Protein AF-A0A031G8B6-F1 (afdb_monomer_lite)

Sequence (182 aa):
MVKSKSKNDIVNGSLIAHAKSRSDAVSVKLHKAMATIELELESNDGIYPFNKGRLSMAEVCRRAGIHKITLQGEVHKLTSRVILKEWLETLEEQLVKGSKTVRRKVTCKIDDWKERYTDLARSYNEIYAIEIVSRDAKLEEALLKITQLEEELLMLRVQLSDKAVVLISECRKGTVKTLDQK

Foldseek 3Di:
DPPDDDPVNVVVVVVVVVVVVVVVLLLVLLVVLLVVQVVCCVVLVQARPPPNSDDDPCNSCVSSVHHPVVCVDPSNVPPVVVVVVVSCVVSVVSHDDDPVRSVVVVVVVVVVVVVVVVVVVVVVVVCVVPVVVVVVVVVVVVVVVVVVVVVVVVVVVVVVVVVDDDPPPDDPPDDDDDDDDD

Secondary structure (DSSP, 8-state):
---PPPHHHHHHHHHHHHHHHHHHHHHHHHHHHHHHHHHHHHHTTT---SGGG---HHHHHHHTT--GGGGGSHHHHTTHHHHHHHHHHHHHHHS---HHHHHHHHHHHHHHHHHHHHHHHHHHHHIIIIIIHHHHHHHHHHHHHHHHHHHHHHHHHHHHHHS------S------------

pLDDT: mean 84.4, std 14.77, range [40.59, 97.62]

Radius of gyration: 45.26 Å; chains: 1; bounding box: 128×37×114 Å

Structure (mmCIF, N/CA/C/O backbone):
data_AF-A0A031G8B6-F1
#
_entry.id   AF-A0A031G8B6-F1
#
loop_
_atom_site.group_PDB
_atom_site.id
_atom_site.type_symbol
_atom_site.label_atom_id
_atom_site.label_alt_id
_atom_site.label_comp_id
_atom_site.label_asym_id
_atom_site.label_entity_id
_atom_site.label_seq_id
_atom_site.pdbx_PDB_ins_code
_atom_site.Cartn_x
_atom_site.Cartn_y
_atom_site.Cartn_z
_atom_site.occupancy
_atom_site.B_iso_or_equiv
_atom_site.auth_seq_id
_atom_site.auth_comp_id
_atom_site.auth_asym_id
_atom_site.auth_atom_id
_atom_site.pdbx_PDB_model_num
ATOM 1 N N . MET A 1 1 ? 0.172 -14.766 -63.622 1.00 42.41 1 MET A N 1
ATOM 2 C CA . MET A 1 1 ? 1.171 -15.679 -63.017 1.00 42.41 1 MET A CA 1
ATOM 3 C C . MET A 1 1 ? 1.387 -15.278 -61.564 1.00 42.41 1 MET A C 1
ATOM 5 O O . MET A 1 1 ? 2.028 -14.267 -61.307 1.00 42.41 1 MET A O 1
ATOM 9 N N . VAL A 1 2 ? 0.796 -16.012 -60.620 1.00 48.19 2 VAL A N 1
ATOM 10 C CA . VAL A 1 2 ? 0.996 -15.785 -59.180 1.00 48.19 2 VAL A CA 1
ATOM 11 C C . VAL A 1 2 ? 2.325 -16.436 -58.807 1.00 48.19 2 VAL A C 1
ATOM 13 O O . VAL A 1 2 ? 2.435 -17.658 -58.846 1.00 48.19 2 VAL A O 1
ATOM 16 N N . LYS A 1 3 ? 3.361 -15.638 -58.518 1.00 55.84 3 LYS A N 1
ATOM 17 C CA . LYS A 1 3 ? 4.639 -16.158 -58.011 1.00 55.84 3 LYS A CA 1
ATOM 18 C C . LYS A 1 3 ? 4.373 -16.838 -56.664 1.00 55.84 3 LYS A C 1
ATOM 20 O O . LYS A 1 3 ? 4.132 -16.164 -55.665 1.00 55.84 3 LYS A O 1
ATOM 25 N N . SER A 1 4 ? 4.378 -18.166 -56.648 1.00 59.78 4 SER A N 1
ATOM 26 C CA . SER A 1 4 ? 4.340 -18.978 -55.433 1.00 59.78 4 SER A CA 1
ATOM 27 C C . SER A 1 4 ? 5.548 -18.625 -54.563 1.00 59.78 4 SER A C 1
ATOM 29 O O . SER A 1 4 ? 6.686 -18.795 -55.002 1.00 59.78 4 SER A O 1
ATOM 31 N N . LYS A 1 5 ? 5.305 -18.091 -53.357 1.00 63.34 5 LYS A N 1
ATOM 32 C CA . LYS A 1 5 ? 6.358 -17.730 -52.393 1.00 63.34 5 LYS A CA 1
ATOM 33 C C . LYS A 1 5 ? 7.246 -18.945 -52.113 1.00 63.34 5 LYS A C 1
ATOM 35 O O . LYS A 1 5 ? 6.735 -20.033 -51.844 1.00 63.34 5 LYS A O 1
ATOM 40 N N . SER A 1 6 ? 8.562 -18.756 -52.182 1.00 69.44 6 SER A N 1
ATOM 41 C CA . SER A 1 6 ? 9.537 -19.802 -51.869 1.00 69.44 6 SER A CA 1
ATOM 42 C C . SER A 1 6 ? 9.392 -20.221 -50.402 1.00 69.44 6 SER A C 1
ATOM 44 O O . SER A 1 6 ? 9.101 -19.382 -49.548 1.00 69.44 6 SER A O 1
ATOM 46 N N . LYS A 1 7 ? 9.615 -21.504 -50.074 1.00 68.25 7 LYS A N 1
ATOM 47 C CA . LYS A 1 7 ? 9.555 -22.009 -48.683 1.00 68.25 7 LYS A CA 1
ATOM 48 C C . LYS A 1 7 ? 10.417 -21.170 -47.724 1.00 68.25 7 LYS A C 1
ATOM 50 O O . LYS A 1 7 ? 10.011 -20.953 -46.586 1.00 68.25 7 LYS A O 1
ATOM 55 N N . ASN A 1 8 ? 11.541 -20.629 -48.199 1.00 69.19 8 ASN A N 1
ATOM 56 C CA . ASN A 1 8 ? 12.422 -19.762 -47.411 1.00 69.19 8 ASN A CA 1
ATOM 57 C C . ASN A 1 8 ? 11.791 -18.401 -47.067 1.00 69.19 8 ASN A C 1
ATOM 59 O O . ASN A 1 8 ? 12.003 -17.901 -45.966 1.00 69.19 8 ASN A O 1
ATOM 63 N N . ASP A 1 9 ? 10.959 -17.828 -47.942 1.00 70.88 9 ASP A N 1
ATOM 64 C CA . ASP A 1 9 ? 10.279 -16.549 -47.680 1.00 70.88 9 ASP A CA 1
ATOM 65 C C . ASP A 1 9 ? 9.201 -16.698 -46.597 1.00 70.88 9 ASP A C 1
ATOM 67 O O . ASP A 1 9 ? 8.972 -15.793 -45.794 1.00 70.88 9 ASP A O 1
ATOM 71 N N . ILE A 1 10 ? 8.552 -17.866 -46.552 1.00 73.44 10 ILE A N 1
ATOM 72 C CA . ILE A 1 10 ? 7.529 -18.198 -45.552 1.00 73.44 10 ILE A CA 1
ATOM 73 C C . ILE A 1 10 ? 8.180 -18.408 -44.177 1.00 73.44 10 ILE A C 1
ATOM 75 O O . ILE A 1 10 ? 7.705 -17.861 -43.181 1.00 73.44 10 ILE A O 1
ATOM 79 N N . VAL A 1 11 ? 9.295 -19.145 -44.124 1.00 73.19 11 VAL A N 1
ATOM 80 C CA . VAL A 1 11 ? 10.055 -19.378 -42.883 1.00 73.19 11 VAL A CA 1
ATOM 81 C C . VAL A 1 11 ? 10.630 -18.067 -42.340 1.00 73.19 11 VAL A C 1
ATOM 83 O O . VAL A 1 11 ? 10.455 -17.772 -41.158 1.00 73.19 11 VAL A O 1
ATOM 86 N N . ASN A 1 12 ? 11.220 -17.227 -43.195 1.00 78.81 12 ASN A N 1
ATOM 87 C CA . ASN A 1 12 ? 11.726 -15.912 -42.791 1.00 78.81 12 ASN A CA 1
ATOM 88 C C . ASN A 1 12 ? 10.608 -14.997 -42.266 1.00 78.81 12 ASN A C 1
ATOM 90 O O . ASN A 1 12 ? 10.777 -14.356 -41.228 1.00 78.81 12 ASN A O 1
ATOM 94 N N . GLY A 1 13 ? 9.439 -14.987 -42.914 1.00 81.38 13 GLY A N 1
ATOM 95 C CA . GLY A 1 13 ? 8.274 -14.243 -42.429 1.00 81.38 13 GLY A CA 1
ATOM 96 C C . GLY A 1 13 ? 7.804 -14.703 -41.044 1.00 81.38 13 GLY A C 1
ATOM 97 O O . GLY A 1 13 ? 7.543 -13.873 -40.172 1.00 81.38 13 GLY A O 1
ATOM 98 N N . SER A 1 14 ? 7.761 -16.018 -40.806 1.00 83.69 14 SER A N 1
ATOM 99 C CA . SER A 1 14 ? 7.387 -16.586 -39.504 1.00 83.69 14 SER A CA 1
ATOM 100 C C . SER A 1 14 ? 8.390 -16.237 -38.399 1.00 83.69 14 SER A C 1
ATOM 102 O O . SER A 1 14 ? 7.988 -15.947 -37.271 1.00 83.69 14 SER A O 1
ATOM 104 N N . LEU A 1 15 ? 9.690 -16.244 -38.703 1.00 84.12 15 LEU A N 1
ATOM 105 C CA . LEU A 1 15 ? 10.740 -15.891 -37.743 1.00 84.12 15 LEU A CA 1
ATOM 106 C C . LEU A 1 15 ? 10.673 -14.411 -37.347 1.00 84.12 15 LEU A C 1
ATOM 108 O O . LEU A 1 15 ? 10.776 -14.089 -36.163 1.00 84.12 15 LEU A O 1
ATOM 112 N N . ILE A 1 16 ? 10.429 -13.521 -38.313 1.00 85.50 16 ILE A N 1
ATOM 113 C CA . ILE A 1 16 ? 10.256 -12.083 -38.061 1.00 85.50 16 ILE A CA 1
ATOM 114 C C . ILE A 1 16 ? 9.002 -11.829 -37.216 1.00 85.50 16 ILE A C 1
ATOM 116 O O . ILE A 1 16 ? 9.055 -11.066 -36.251 1.00 85.50 16 ILE A O 1
ATOM 120 N N . ALA A 1 17 ? 7.886 -12.498 -37.524 1.00 85.69 17 ALA A N 1
ATOM 121 C CA . ALA A 1 17 ? 6.651 -12.376 -36.750 1.00 85.69 17 ALA A CA 1
ATOM 122 C C . ALA A 1 17 ? 6.837 -12.839 -35.295 1.00 85.69 17 ALA A C 1
ATOM 124 O O . ALA A 1 17 ? 6.406 -12.158 -34.364 1.00 85.69 17 ALA A O 1
ATOM 125 N N . HIS A 1 18 ? 7.537 -13.956 -35.086 1.00 84.81 18 HIS A N 1
ATOM 126 C CA . HIS A 1 18 ? 7.847 -14.453 -33.748 1.00 84.81 18 HIS A CA 1
ATOM 127 C C . HIS A 1 18 ? 8.800 -13.518 -32.984 1.00 84.81 18 HIS A C 1
ATOM 129 O O . HIS A 1 18 ? 8.598 -13.261 -31.797 1.00 84.81 18 HIS A O 1
ATOM 135 N N . ALA A 1 19 ? 9.813 -12.957 -33.654 1.00 83.94 19 ALA A N 1
ATOM 136 C CA . ALA A 1 19 ? 10.706 -11.966 -33.056 1.00 83.94 19 ALA A CA 1
ATOM 137 C C . ALA A 1 19 ? 9.942 -10.705 -32.617 1.00 83.94 19 ALA A C 1
ATOM 139 O O . ALA A 1 19 ? 10.101 -10.263 -31.480 1.00 83.94 19 ALA A O 1
ATOM 140 N N . LYS A 1 20 ? 9.049 -10.188 -33.473 1.00 86.75 20 LYS A N 1
ATOM 141 C CA . LYS A 1 20 ? 8.185 -9.047 -33.150 1.00 86.75 20 LYS A CA 1
ATOM 142 C C . LYS A 1 20 ? 7.266 -9.350 -31.965 1.00 86.75 20 LYS A C 1
ATOM 144 O O . LYS A 1 20 ? 7.253 -8.593 -31.003 1.00 86.75 20 LYS A O 1
ATOM 149 N N . SER A 1 21 ? 6.591 -10.501 -31.978 1.00 90.06 21 SER A N 1
ATOM 150 C CA . SER A 1 21 ? 5.719 -10.938 -30.878 1.00 90.06 21 SER A CA 1
ATOM 151 C C . SER A 1 21 ? 6.455 -10.999 -29.534 1.00 90.06 21 SER A C 1
ATOM 153 O O . SER A 1 21 ? 5.925 -10.567 -28.510 1.00 90.06 21 SER A O 1
ATOM 155 N N . ARG A 1 22 ? 7.707 -11.474 -29.525 1.00 87.88 22 ARG A N 1
ATOM 156 C CA . ARG A 1 22 ? 8.540 -11.490 -28.315 1.00 87.88 22 ARG A CA 1
ATOM 157 C C . ARG A 1 22 ? 8.881 -10.089 -27.818 1.00 87.88 22 ARG A C 1
ATOM 159 O O . ARG A 1 22 ? 8.836 -9.862 -26.609 1.00 87.88 22 ARG A O 1
ATOM 166 N N . SER A 1 23 ? 9.237 -9.177 -28.718 1.00 87.88 23 SER A N 1
ATOM 167 C CA . SER A 1 23 ? 9.507 -7.783 -28.360 1.00 87.88 23 SER A CA 1
ATOM 168 C C . SER A 1 23 ? 8.255 -7.091 -27.821 1.00 87.88 23 SER A C 1
ATOM 170 O O . SER A 1 23 ? 8.321 -6.463 -26.766 1.00 87.88 23 SER A O 1
ATOM 172 N N . ASP A 1 24 ? 7.102 -7.297 -28.454 1.00 89.69 24 ASP A N 1
ATOM 173 C CA . ASP A 1 24 ? 5.826 -6.739 -27.998 1.00 89.69 24 ASP A CA 1
ATOM 174 C C . ASP A 1 24 ? 5.452 -7.280 -26.606 1.00 89.69 24 ASP A C 1
ATOM 176 O O . ASP A 1 24 ? 5.076 -6.520 -25.712 1.00 89.69 24 ASP A O 1
ATOM 180 N N . ALA A 1 25 ? 5.647 -8.582 -26.361 1.00 92.62 25 ALA A N 1
ATOM 181 C CA . ALA A 1 25 ? 5.402 -9.194 -25.055 1.00 92.62 25 ALA A CA 1
ATOM 182 C C . ALA A 1 25 ? 6.276 -8.595 -23.936 1.00 92.62 25 ALA A C 1
ATOM 184 O O . ALA A 1 25 ? 5.825 -8.466 -22.795 1.00 92.62 25 ALA A O 1
ATOM 185 N N . VAL A 1 26 ? 7.521 -8.214 -24.245 1.00 92.31 26 VAL A N 1
ATOM 186 C CA . VAL A 1 26 ? 8.405 -7.507 -23.305 1.00 92.31 26 VAL A CA 1
ATOM 187 C C . VAL A 1 26 ? 7.848 -6.119 -22.989 1.00 92.31 26 VAL A C 1
ATOM 189 O O . VAL A 1 26 ? 7.762 -5.757 -21.816 1.00 92.31 26 VAL A O 1
ATOM 192 N N . SER A 1 27 ? 7.416 -5.365 -24.001 1.00 92.19 27 SER A N 1
ATOM 193 C CA . SER A 1 27 ? 6.829 -4.034 -23.809 1.00 92.19 27 SER A CA 1
ATOM 194 C C . SER A 1 27 ? 5.546 -4.078 -22.973 1.00 92.19 27 SER A C 1
ATOM 196 O O . SER A 1 27 ? 5.399 -3.286 -22.045 1.00 92.19 27 SER A O 1
ATOM 198 N N . VAL A 1 28 ? 4.669 -5.062 -23.203 1.00 94.69 28 VAL A N 1
ATOM 199 C CA . VAL A 1 28 ? 3.449 -5.260 -22.397 1.00 94.69 28 VAL A CA 1
ATOM 200 C C . VAL A 1 28 ? 3.781 -5.514 -20.924 1.00 94.69 28 VAL A C 1
ATOM 202 O O . VAL A 1 28 ? 3.167 -4.922 -20.036 1.00 94.69 28 VAL A O 1
ATOM 205 N N . LYS A 1 29 ? 4.774 -6.366 -20.639 1.00 95.75 29 LYS A N 1
ATOM 206 C CA . LYS A 1 29 ? 5.208 -6.635 -19.258 1.00 95.75 29 LYS A CA 1
ATOM 207 C C . LYS A 1 29 ? 5.76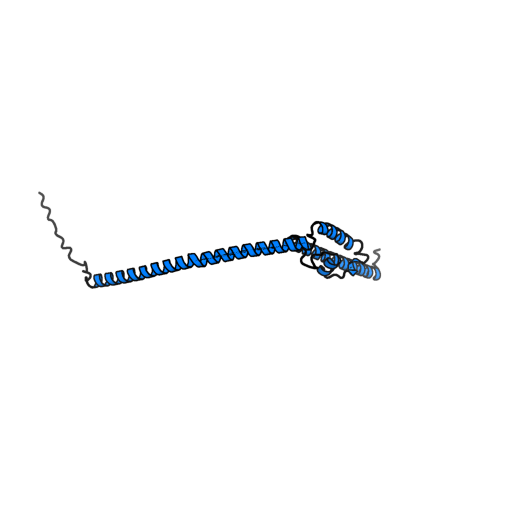3 -5.388 -18.574 1.00 95.75 29 LYS A C 1
ATOM 209 O O . LYS A 1 29 ? 5.477 -5.173 -17.399 1.00 95.75 29 LYS A O 1
ATOM 214 N N . LEU A 1 30 ? 6.531 -4.574 -19.299 1.00 95.19 30 LEU A N 1
ATOM 215 C CA . LEU A 1 30 ? 7.075 -3.320 -18.777 1.00 95.19 30 LEU A CA 1
ATOM 216 C C . LEU A 1 30 ? 5.960 -2.328 -18.439 1.00 95.19 30 LEU A C 1
ATOM 218 O O . LEU A 1 30 ? 5.937 -1.829 -17.320 1.00 95.19 30 LEU A O 1
ATOM 222 N N . HIS A 1 31 ? 4.997 -2.118 -19.338 1.00 95.44 31 HIS A N 1
ATOM 223 C CA . HIS A 1 31 ? 3.865 -1.221 -19.078 1.00 95.44 31 HIS A CA 1
ATOM 224 C C . HIS A 1 31 ? 3.018 -1.692 -17.894 1.00 95.44 31 HIS A C 1
ATOM 226 O O . HIS A 1 31 ? 2.640 -0.893 -17.041 1.00 95.44 31 HIS A O 1
ATOM 232 N N . LYS A 1 32 ? 2.776 -3.004 -17.780 1.00 96.94 32 LYS A N 1
ATOM 233 C CA . LYS A 1 32 ? 2.074 -3.566 -16.619 1.00 96.94 32 LYS A CA 1
ATOM 234 C C . LYS A 1 32 ? 2.823 -3.292 -15.310 1.00 96.94 32 LYS A C 1
ATOM 236 O O . LYS A 1 32 ? 2.197 -2.962 -14.304 1.00 96.94 32 LYS A O 1
ATOM 241 N N . ALA A 1 33 ? 4.149 -3.429 -15.318 1.00 96.56 33 ALA A N 1
ATOM 242 C CA . ALA A 1 33 ? 4.973 -3.132 -14.152 1.00 96.56 33 ALA A CA 1
ATOM 243 C C . ALA A 1 33 ? 4.943 -1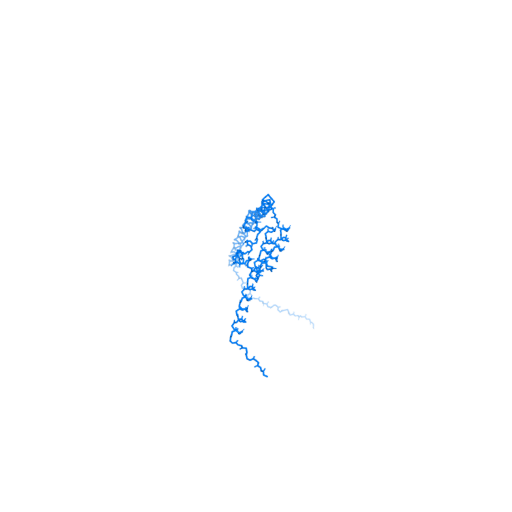.638 -13.800 1.00 96.56 33 ALA A C 1
ATOM 245 O O . ALA A 1 33 ? 4.795 -1.314 -12.627 1.00 96.56 33 ALA A O 1
ATOM 246 N N . MET A 1 34 ? 5.021 -0.749 -14.794 1.00 95.44 34 MET A N 1
ATOM 247 C CA . MET A 1 34 ? 4.914 0.704 -14.605 1.00 95.44 34 MET A CA 1
ATOM 248 C C . MET A 1 34 ? 3.587 1.084 -13.937 1.00 95.44 34 MET A C 1
ATOM 250 O O . MET A 1 34 ? 3.608 1.708 -12.883 1.00 95.44 34 MET A O 1
ATOM 254 N N . ALA A 1 35 ? 2.458 0.593 -14.459 1.00 96.19 35 ALA A N 1
ATOM 255 C CA . ALA A 1 35 ? 1.135 0.854 -13.883 1.00 96.19 35 ALA A CA 1
ATOM 256 C C . ALA A 1 35 ? 0.992 0.317 -12.446 1.00 96.19 35 ALA A C 1
ATOM 258 O O . ALA A 1 35 ? 0.379 0.942 -11.586 1.00 96.19 35 ALA A O 1
ATOM 259 N N . THR A 1 36 ? 1.591 -0.844 -12.159 1.00 96.12 36 THR A N 1
ATOM 260 C CA . THR A 1 36 ? 1.601 -1.395 -10.793 1.00 96.12 36 THR A CA 1
ATOM 261 C C . THR A 1 36 ? 2.397 -0.496 -9.846 1.00 96.12 36 THR A C 1
ATOM 263 O O . THR A 1 36 ? 1.968 -0.250 -8.724 1.00 96.12 36 THR A O 1
ATOM 266 N N . ILE A 1 37 ? 3.549 0.009 -10.295 1.00 95.06 37 ILE A N 1
ATOM 267 C CA . ILE A 1 37 ? 4.408 0.896 -9.502 1.00 95.06 37 ILE A CA 1
ATOM 268 C C . ILE A 1 37 ? 3.709 2.232 -9.223 1.00 95.06 37 ILE A C 1
ATOM 270 O O . ILE A 1 37 ? 3.814 2.735 -8.109 1.00 95.06 37 ILE A O 1
ATOM 274 N N . GLU A 1 38 ? 2.983 2.791 -10.190 1.00 94.25 38 GLU A N 1
ATOM 275 C CA . GLU A 1 38 ? 2.201 4.021 -10.001 1.00 94.25 38 GLU A CA 1
ATOM 276 C C . GLU A 1 38 ? 1.135 3.854 -8.911 1.00 94.25 38 GLU A C 1
ATOM 278 O O . GLU A 1 38 ? 1.074 4.664 -7.987 1.00 94.25 38 GLU A O 1
ATOM 283 N N . LEU A 1 39 ? 0.375 2.756 -8.945 1.00 94.12 39 LEU A N 1
ATOM 284 C CA . LEU A 1 39 ? -0.632 2.453 -7.922 1.00 94.12 39 LEU A CA 1
ATOM 285 C C . LEU A 1 39 ? 0.000 2.263 -6.534 1.00 94.12 39 LEU A C 1
ATOM 287 O O . LEU A 1 39 ? -0.530 2.726 -5.520 1.00 94.12 39 LEU A O 1
ATOM 291 N N . GLU A 1 40 ? 1.160 1.603 -6.472 1.00 93.00 40 GLU A N 1
ATOM 292 C CA . GLU A 1 40 ? 1.922 1.445 -5.230 1.00 93.00 40 GLU A CA 1
ATOM 293 C C . GLU A 1 40 ? 2.426 2.789 -4.691 1.00 93.00 40 GLU A C 1
ATOM 295 O O . GLU A 1 40 ? 2.414 2.995 -3.479 1.00 93.00 40 GLU A O 1
ATOM 300 N N . LEU A 1 41 ? 2.855 3.704 -5.561 1.00 91.75 41 LEU A N 1
ATOM 301 C CA . LEU A 1 41 ? 3.289 5.043 -5.165 1.00 91.75 41 LEU A CA 1
ATOM 302 C C . LEU A 1 41 ? 2.133 5.871 -4.610 1.00 91.75 41 LEU A C 1
ATOM 304 O O . LEU A 1 41 ? 2.293 6.495 -3.561 1.00 91.75 41 LEU A O 1
ATOM 308 N N . GLU A 1 42 ? 0.979 5.839 -5.273 1.00 91.50 42 GLU A N 1
ATOM 309 C CA . GLU A 1 42 ? -0.233 6.526 -4.823 1.00 91.50 42 GLU A CA 1
ATOM 310 C C . GLU A 1 42 ? -0.689 6.004 -3.454 1.00 91.50 42 GLU A C 1
ATOM 312 O O . GLU A 1 42 ? -0.895 6.779 -2.521 1.00 91.50 42 GLU A O 1
ATOM 317 N N . SER A 1 43 ? -0.715 4.680 -3.281 1.00 90.94 43 SER A N 1
ATOM 318 C CA . SER A 1 43 ? -1.110 4.033 -2.020 1.00 90.94 43 SER A CA 1
ATOM 319 C C . SER A 1 43 ? -0.158 4.327 -0.848 1.00 90.94 43 SER A C 1
ATOM 321 O O . SER A 1 43 ? -0.538 4.195 0.317 1.00 90.94 43 SER A O 1
ATOM 323 N N . ASN A 1 44 ? 1.094 4.695 -1.138 1.00 89.62 44 ASN A N 1
ATOM 324 C CA . ASN A 1 44 ? 2.145 4.933 -0.146 1.00 89.62 44 ASN A CA 1
ATOM 325 C C . ASN A 1 44 ? 2.575 6.408 -0.071 1.00 89.62 44 ASN A C 1
ATOM 327 O O . ASN A 1 44 ? 3.717 6.704 0.284 1.00 89.62 44 ASN A O 1
ATOM 331 N N . ASP A 1 45 ? 1.676 7.346 -0.383 1.00 86.88 45 ASP A N 1
ATOM 332 C CA . ASP A 1 45 ? 1.897 8.791 -0.213 1.00 86.88 45 ASP A CA 1
ATOM 333 C C . ASP A 1 45 ? 3.130 9.326 -0.979 1.00 86.88 45 ASP A C 1
ATOM 335 O O . ASP A 1 45 ? 3.850 10.231 -0.515 1.00 86.88 45 ASP A O 1
ATOM 339 N N . GLY A 1 46 ? 3.397 8.733 -2.147 1.00 88.88 46 GLY A N 1
ATOM 340 C CA . GLY A 1 46 ? 4.536 9.038 -3.010 1.00 88.88 46 GLY A CA 1
ATOM 341 C C . GLY A 1 46 ? 5.861 8.421 -2.549 1.00 88.88 46 GLY A C 1
ATOM 342 O O . GLY A 1 46 ? 6.921 8.855 -3.001 1.00 88.88 46 GLY A O 1
ATOM 343 N N . ILE A 1 47 ? 5.836 7.445 -1.634 1.00 90.12 47 ILE A N 1
ATOM 344 C CA . ILE A 1 47 ? 7.020 6.710 -1.166 1.00 90.12 47 ILE A CA 1
ATOM 345 C C . ILE A 1 47 ? 7.036 5.326 -1.814 1.00 90.12 47 ILE A C 1
ATOM 347 O O . ILE A 1 47 ? 6.150 4.510 -1.582 1.00 90.12 47 ILE A O 1
ATOM 351 N N . TYR A 1 48 ? 8.083 5.016 -2.581 1.00 91.81 48 TYR A N 1
ATOM 352 C CA . TYR A 1 48 ? 8.231 3.671 -3.139 1.00 91.81 48 TYR A CA 1
ATOM 353 C C . TYR A 1 48 ? 8.584 2.661 -2.023 1.00 91.81 48 TYR A C 1
ATOM 355 O O . TYR A 1 48 ? 9.581 2.861 -1.324 1.00 91.81 48 TYR A O 1
ATOM 363 N N . PRO A 1 49 ? 7.822 1.568 -1.833 1.00 88.62 49 PRO A N 1
ATOM 364 C CA . PRO A 1 49 ? 8.026 0.661 -0.698 1.00 88.62 49 PRO A CA 1
ATOM 365 C C . PRO A 1 49 ? 9.252 -0.254 -0.852 1.00 88.62 49 PRO A C 1
ATOM 367 O O . PRO A 1 49 ? 9.828 -0.704 0.140 1.00 88.62 49 PRO A O 1
ATOM 370 N N . PHE A 1 50 ? 9.691 -0.524 -2.084 1.00 89.38 50 PHE A N 1
ATOM 371 C CA . PHE A 1 50 ? 10.788 -1.453 -2.359 1.00 89.38 50 PHE A CA 1
ATOM 372 C C . PHE A 1 50 ? 12.116 -0.737 -2.628 1.00 89.38 50 PHE A C 1
ATOM 374 O O . PHE A 1 50 ? 12.201 0.485 -2.735 1.00 89.38 50 PHE A O 1
ATOM 381 N N . ASN A 1 51 ? 13.202 -1.514 -2.710 1.00 88.81 51 ASN A N 1
ATOM 382 C CA . ASN A 1 51 ? 14.536 -1.038 -3.094 1.00 88.81 51 ASN A CA 1
ATOM 383 C C . ASN A 1 51 ? 15.002 0.230 -2.338 1.00 88.81 51 ASN A C 1
ATOM 385 O O . ASN A 1 51 ? 15.580 1.150 -2.920 1.00 88.81 51 ASN A O 1
ATOM 389 N N . LYS A 1 52 ? 14.740 0.290 -1.024 1.00 83.38 52 LYS A N 1
ATOM 390 C CA . LYS A 1 52 ? 15.081 1.435 -0.153 1.00 83.38 52 LYS A CA 1
ATOM 391 C C . LYS A 1 52 ? 14.496 2.772 -0.649 1.00 83.38 52 LYS A C 1
ATOM 393 O O . LYS A 1 52 ? 15.149 3.808 -0.522 1.00 83.38 52 LYS A O 1
ATOM 398 N N . GLY A 1 53 ? 13.310 2.745 -1.258 1.00 83.88 53 GLY A N 1
ATOM 399 C CA . GLY A 1 53 ? 12.643 3.934 -1.793 1.00 83.88 53 GLY A CA 1
ATOM 400 C C . GLY A 1 53 ? 13.209 4.441 -3.113 1.00 83.88 53 GLY A C 1
ATOM 401 O O . GLY A 1 53 ? 12.898 5.555 -3.522 1.00 83.88 53 GLY A O 1
ATOM 402 N N . ARG A 1 54 ? 14.072 3.665 -3.779 1.00 86.69 54 ARG A N 1
ATOM 403 C CA . ARG A 1 54 ? 14.684 4.061 -5.050 1.00 86.69 54 ARG A CA 1
ATOM 404 C C . ARG A 1 54 ? 14.041 3.320 -6.203 1.00 86.69 54 ARG A C 1
ATOM 406 O O . ARG A 1 54 ? 14.147 2.097 -6.294 1.00 86.69 54 ARG A O 1
ATOM 413 N N . LEU A 1 55 ? 13.487 4.074 -7.138 1.00 91.62 55 LEU A N 1
ATOM 414 C CA . LEU A 1 55 ? 13.040 3.542 -8.411 1.00 91.62 55 LEU A CA 1
ATOM 415 C C . LEU A 1 55 ? 14.153 3.707 -9.452 1.00 91.62 55 LEU A C 1
ATOM 417 O O . LEU A 1 55 ? 14.787 4.751 -9.548 1.00 91.62 55 LEU A O 1
ATOM 421 N N . SER A 1 56 ? 14.459 2.639 -10.184 1.00 92.81 56 SER A N 1
ATOM 422 C CA . SER A 1 56 ? 15.480 2.644 -11.238 1.00 92.81 56 SER A CA 1
ATOM 423 C C . SER A 1 56 ? 15.044 1.739 -12.380 1.00 92.81 56 SER A C 1
ATOM 425 O O . SER A 1 56 ? 14.239 0.835 -12.179 1.00 92.81 56 SER A O 1
ATOM 427 N N . MET A 1 57 ? 15.628 1.894 -13.565 1.00 93.69 57 MET A N 1
ATOM 428 C CA . MET A 1 57 ? 15.285 1.044 -14.712 1.00 93.69 57 MET A CA 1
ATOM 429 C C . MET A 1 57 ? 15.509 -0.452 -14.431 1.00 93.69 57 MET A C 1
ATOM 431 O O . MET A 1 57 ? 14.717 -1.293 -14.850 1.00 93.69 57 MET A O 1
ATOM 435 N N . ALA A 1 58 ? 16.558 -0.793 -13.673 1.00 93.94 58 ALA A N 1
ATOM 436 C CA . ALA A 1 58 ? 16.801 -2.170 -13.245 1.00 93.94 58 ALA A CA 1
ATOM 437 C C . ALA A 1 58 ? 15.699 -2.682 -12.306 1.00 93.94 58 ALA A C 1
ATOM 439 O O . ALA A 1 58 ? 15.333 -3.851 -12.380 1.00 93.94 58 ALA A O 1
ATOM 440 N N . GLU A 1 59 ? 15.156 -1.810 -11.458 1.00 94.94 59 GLU A N 1
ATOM 441 C CA . GLU A 1 59 ? 14.038 -2.144 -10.581 1.00 94.94 59 GLU A CA 1
ATOM 442 C C . GLU A 1 59 ? 12.756 -2.401 -11.374 1.00 94.94 59 GLU A C 1
ATOM 444 O O . GLU A 1 59 ? 12.126 -3.436 -11.178 1.00 94.94 59 GLU A O 1
ATOM 449 N N . VAL A 1 60 ? 12.426 -1.546 -12.343 1.00 95.31 60 VAL A N 1
ATOM 450 C CA . VAL A 1 60 ? 11.259 -1.759 -13.217 1.00 95.31 60 VAL A CA 1
ATOM 451 C C . VAL A 1 60 ? 11.385 -3.079 -13.984 1.00 95.31 60 VAL A C 1
ATOM 453 O O . VAL A 1 60 ? 10.434 -3.853 -14.055 1.00 95.31 60 VAL A O 1
ATOM 456 N N . CYS A 1 61 ? 12.583 -3.397 -14.486 1.00 95.31 61 CYS A N 1
ATOM 457 C CA . CYS A 1 61 ? 12.853 -4.682 -15.137 1.00 95.31 61 CYS A CA 1
ATOM 458 C C . CYS A 1 61 ? 12.640 -5.871 -14.191 1.00 95.31 61 CYS A C 1
ATOM 460 O O . CYS A 1 61 ? 12.002 -6.849 -14.580 1.00 95.31 61 CYS A O 1
ATOM 462 N N . ARG A 1 62 ? 13.125 -5.782 -12.942 1.00 95.50 62 ARG A N 1
ATOM 463 C CA . ARG A 1 62 ? 12.900 -6.817 -11.920 1.00 95.50 62 ARG A CA 1
ATOM 464 C C . ARG A 1 62 ? 11.410 -7.036 -11.674 1.00 95.50 62 ARG A C 1
ATOM 466 O O . ARG A 1 62 ? 10.965 -8.179 -11.677 1.00 95.50 62 ARG A O 1
ATOM 473 N N . ARG A 1 63 ? 10.639 -5.955 -11.531 1.00 95.31 63 ARG A N 1
ATOM 474 C CA . ARG A 1 63 ? 9.183 -5.996 -11.315 1.00 95.31 63 ARG A CA 1
ATOM 475 C C . ARG A 1 63 ? 8.431 -6.574 -12.516 1.00 95.31 63 ARG A C 1
ATOM 477 O O . ARG A 1 63 ? 7.476 -7.320 -12.339 1.00 95.31 63 ARG A O 1
ATOM 484 N N . ALA A 1 64 ? 8.909 -6.307 -13.728 1.00 95.31 64 ALA A N 1
ATOM 485 C CA . ALA A 1 64 ? 8.367 -6.872 -14.962 1.00 95.31 64 ALA A CA 1
ATOM 486 C C . ALA A 1 64 ? 8.807 -8.329 -15.235 1.00 95.31 64 ALA A C 1
ATOM 488 O O . ALA A 1 64 ? 8.366 -8.931 -16.219 1.00 95.31 64 ALA A O 1
ATOM 489 N N . GLY A 1 65 ? 9.693 -8.902 -14.408 1.00 94.69 65 GLY A N 1
ATOM 490 C CA . GLY A 1 65 ? 10.244 -10.247 -14.605 1.00 94.69 65 GLY A CA 1
ATOM 491 C C . GLY A 1 65 ? 11.165 -10.359 -15.825 1.00 94.69 65 GLY A C 1
ATOM 492 O O . GLY A 1 65 ? 11.228 -11.411 -16.460 1.00 94.69 65 GLY A O 1
ATOM 493 N N . ILE A 1 66 ? 11.842 -9.269 -16.195 1.00 93.75 66 ILE A N 1
ATOM 494 C CA . ILE A 1 66 ? 12.724 -9.180 -17.363 1.00 93.75 66 ILE A CA 1
ATOM 495 C C . ILE A 1 66 ? 14.148 -8.857 -16.901 1.00 93.75 66 ILE A C 1
ATOM 497 O O . ILE A 1 66 ? 14.369 -8.061 -15.990 1.00 93.75 66 ILE A O 1
ATOM 501 N N . HIS A 1 67 ? 15.149 -9.457 -17.544 1.00 93.56 67 HIS A N 1
ATOM 502 C CA . HIS A 1 67 ? 16.541 -9.146 -17.238 1.00 93.56 67 HIS A CA 1
ATOM 503 C C . HIS A 1 67 ? 16.953 -7.796 -17.845 1.00 93.56 67 HIS A C 1
ATOM 505 O O . HIS A 1 67 ? 16.645 -7.505 -18.999 1.00 93.56 67 HIS A O 1
ATOM 511 N N . LYS A 1 68 ? 17.734 -6.984 -17.117 1.00 91.62 68 LYS A N 1
ATOM 512 C CA . LYS A 1 68 ? 18.152 -5.637 -17.571 1.00 91.62 68 LYS A CA 1
ATOM 513 C C . LYS A 1 68 ? 18.873 -5.620 -18.931 1.00 91.62 68 LYS A C 1
ATOM 515 O O . LYS A 1 68 ? 18.827 -4.619 -19.637 1.00 91.62 68 LYS A O 1
ATOM 520 N N . ILE A 1 69 ? 19.539 -6.721 -19.295 1.00 92.00 69 ILE A N 1
ATOM 521 C CA . ILE A 1 69 ? 20.250 -6.867 -20.580 1.00 92.00 69 ILE A CA 1
ATOM 522 C C . ILE A 1 69 ? 19.266 -6.852 -21.759 1.00 92.00 69 ILE A C 1
ATOM 524 O O . ILE A 1 69 ? 19.613 -6.368 -22.829 1.00 92.00 69 ILE A O 1
ATOM 528 N N . THR A 1 70 ? 18.017 -7.289 -21.571 1.00 89.75 70 THR A N 1
ATOM 529 C CA . THR A 1 70 ? 16.994 -7.279 -22.628 1.00 89.75 70 THR A CA 1
ATOM 530 C C . THR A 1 70 ? 16.747 -5.870 -23.180 1.00 89.75 70 THR A C 1
ATOM 532 O O . THR A 1 70 ? 16.540 -5.714 -24.379 1.00 89.75 70 THR A O 1
ATOM 535 N N . LEU A 1 71 ? 16.870 -4.830 -22.346 1.00 89.69 71 LEU A N 1
ATOM 536 C CA . LEU A 1 71 ? 16.757 -3.427 -22.773 1.00 89.69 71 LEU A CA 1
ATOM 537 C C . LEU A 1 71 ? 17.980 -2.897 -23.538 1.00 89.69 71 LEU A C 1
ATOM 539 O O . LEU A 1 71 ? 17.927 -1.805 -24.102 1.00 89.69 71 LEU A O 1
ATOM 543 N N . GLN A 1 72 ? 19.099 -3.623 -23.532 1.00 89.38 72 GLN A N 1
ATOM 544 C CA . GLN A 1 72 ? 20.293 -3.266 -24.302 1.00 89.38 72 GLN A CA 1
ATOM 545 C C . GLN A 1 72 ? 20.218 -3.769 -25.749 1.00 89.38 72 GLN A C 1
ATOM 547 O O . GLN A 1 72 ? 20.982 -3.290 -26.585 1.00 89.38 72 GLN A O 1
ATOM 552 N N . GLY A 1 73 ? 19.297 -4.696 -26.046 1.00 88.44 73 GLY A N 1
ATOM 553 C CA . GLY A 1 73 ? 19.057 -5.194 -27.397 1.00 88.44 73 GLY A CA 1
ATOM 554 C C . GLY A 1 73 ? 18.566 -4.093 -28.334 1.00 88.44 73 GLY A C 1
ATOM 555 O O . GLY A 1 73 ? 17.838 -3.194 -27.918 1.00 88.44 73 GLY A O 1
ATOM 556 N N . GLU A 1 74 ? 18.949 -4.175 -29.605 1.00 86.06 74 GLU A N 1
ATOM 557 C CA . GLU A 1 74 ? 18.757 -3.120 -30.609 1.00 86.06 74 GLU A CA 1
ATOM 558 C C . GLU A 1 74 ? 17.296 -2.666 -30.748 1.00 86.06 74 GLU A C 1
ATOM 560 O O . GLU A 1 74 ? 17.023 -1.467 -30.772 1.00 86.06 74 GLU A O 1
ATOM 565 N N . VAL A 1 75 ? 16.353 -3.613 -30.685 1.00 86.25 75 VAL A N 1
ATOM 566 C CA . VAL A 1 75 ? 14.907 -3.338 -30.739 1.00 86.25 75 VAL A CA 1
ATOM 567 C C . VAL A 1 75 ? 14.440 -2.468 -29.568 1.00 86.25 75 VAL A C 1
ATOM 569 O O . VAL A 1 75 ? 13.694 -1.513 -29.767 1.00 86.25 75 VAL A O 1
ATOM 572 N N . HIS A 1 76 ? 14.886 -2.762 -28.344 1.00 89.00 76 HIS A N 1
ATOM 573 C CA . HIS A 1 76 ? 14.425 -2.081 -27.127 1.00 89.00 76 HIS A CA 1
ATOM 574 C C . HIS A 1 76 ? 15.263 -0.855 -26.763 1.00 89.00 76 HIS A C 1
ATOM 576 O O . HIS A 1 76 ? 14.781 0.020 -26.042 1.00 89.00 76 HIS A O 1
ATOM 582 N N . LYS A 1 77 ? 16.495 -0.770 -27.275 1.00 88.81 77 LYS A N 1
ATOM 583 C CA . LYS A 1 77 ? 17.431 0.327 -27.016 1.00 88.81 77 LYS A CA 1
ATOM 584 C C . LYS A 1 77 ? 16.874 1.677 -27.466 1.00 88.81 77 LYS A C 1
ATOM 586 O O . LYS A 1 77 ? 17.084 2.660 -26.761 1.00 88.81 77 LYS A O 1
ATOM 591 N N . LEU A 1 78 ? 16.177 1.705 -28.604 1.00 86.75 78 LEU A N 1
ATOM 592 C CA . LEU A 1 78 ? 15.595 2.918 -29.192 1.00 86.75 78 LEU A CA 1
ATOM 593 C C . LEU A 1 78 ? 14.102 3.100 -28.883 1.00 86.75 78 LEU A C 1
ATOM 595 O O . LEU A 1 78 ? 13.565 4.169 -29.135 1.00 86.75 78 LEU A O 1
ATOM 599 N N . THR A 1 79 ? 13.434 2.076 -28.342 1.00 88.81 79 THR A N 1
ATOM 600 C CA . THR A 1 79 ? 11.986 2.100 -28.081 1.00 88.81 79 THR A CA 1
ATOM 601 C C . THR A 1 79 ? 11.699 2.062 -26.579 1.00 88.81 79 THR A C 1
ATOM 603 O O . THR A 1 79 ? 11.679 3.097 -25.917 1.00 88.81 79 THR A O 1
ATOM 606 N N . SER A 1 80 ? 11.540 0.868 -26.000 1.00 89.94 80 SER A N 1
ATOM 607 C CA . SER A 1 80 ? 11.112 0.666 -24.611 1.00 89.94 80 SER A CA 1
ATOM 608 C C . SER A 1 80 ? 12.044 1.327 -23.597 1.00 89.94 80 SER A C 1
ATOM 610 O O . SER A 1 80 ? 11.583 1.822 -22.576 1.00 89.94 80 SER A O 1
ATOM 612 N N . ARG A 1 81 ? 13.353 1.370 -23.872 1.00 92.12 81 ARG A N 1
ATOM 613 C CA . ARG A 1 81 ? 14.329 2.025 -22.995 1.00 92.12 81 ARG A CA 1
ATOM 614 C C . ARG A 1 81 ? 14.142 3.541 -22.935 1.00 92.12 81 ARG A C 1
ATOM 616 O O . ARG A 1 81 ? 14.347 4.112 -21.869 1.00 92.12 81 ARG A O 1
ATOM 623 N N . VAL A 1 82 ? 13.798 4.176 -24.054 1.00 92.75 82 VAL A N 1
ATOM 624 C CA . VAL A 1 82 ? 13.571 5.628 -24.114 1.00 92.75 82 VAL A CA 1
ATOM 625 C C . VAL A 1 82 ? 12.311 5.972 -23.328 1.00 92.75 82 VAL A C 1
ATOM 627 O O . VAL A 1 82 ? 12.383 6.792 -22.422 1.00 92.75 82 VAL A O 1
ATOM 630 N N . ILE A 1 83 ? 11.224 5.232 -23.572 1.00 92.88 83 ILE A N 1
ATOM 631 C CA . ILE A 1 83 ? 9.948 5.376 -22.852 1.00 92.88 83 ILE A CA 1
ATOM 632 C C . ILE A 1 83 ? 10.148 5.204 -21.340 1.00 92.88 83 ILE A C 1
ATOM 634 O O . ILE A 1 83 ? 9.703 6.027 -20.550 1.00 92.88 83 ILE A O 1
ATOM 638 N N . LEU A 1 84 ? 10.869 4.158 -20.923 1.00 93.94 84 LEU A N 1
ATOM 639 C CA . LEU A 1 84 ? 11.186 3.928 -19.511 1.00 93.94 84 LEU A CA 1
ATOM 640 C C . LEU A 1 84 ? 12.003 5.063 -18.895 1.00 93.94 84 LEU A C 1
ATOM 642 O O . LEU A 1 84 ? 11.828 5.357 -17.718 1.00 93.94 84 LEU A O 1
ATOM 646 N N . LYS A 1 85 ? 12.933 5.653 -19.652 1.00 94.25 85 LYS A N 1
ATOM 647 C CA . LYS A 1 85 ? 13.776 6.745 -19.158 1.00 94.25 85 LYS A CA 1
ATOM 648 C C . LYS A 1 85 ? 12.949 8.007 -18.938 1.00 94.25 85 LYS A C 1
ATOM 650 O O . LYS A 1 85 ? 13.039 8.577 -17.862 1.00 94.25 85 LYS A O 1
ATOM 655 N N . GLU A 1 86 ? 12.132 8.376 -19.918 1.00 94.31 86 GLU A N 1
ATOM 656 C CA . GLU A 1 86 ? 11.231 9.528 -19.840 1.00 94.31 86 GLU A CA 1
ATOM 657 C C . GLU A 1 86 ? 10.238 9.374 -18.682 1.00 94.31 86 GLU A C 1
ATOM 659 O O . GLU A 1 86 ? 10.140 10.244 -17.825 1.00 94.31 86 GLU A O 1
ATOM 664 N N . TRP A 1 87 ? 9.598 8.208 -18.572 1.00 94.94 87 TRP A N 1
ATOM 665 C CA . TRP A 1 87 ? 8.685 7.916 -17.468 1.00 94.94 87 TRP A CA 1
ATOM 666 C C . TRP A 1 87 ? 9.367 7.971 -16.096 1.00 94.94 87 TRP A C 1
ATOM 668 O O . TRP A 1 87 ? 8.804 8.511 -15.144 1.00 94.94 87 TRP A O 1
ATOM 678 N N . LEU A 1 88 ? 10.589 7.435 -15.980 1.00 94.19 88 LEU A N 1
ATOM 679 C CA . LEU A 1 88 ? 11.355 7.528 -14.738 1.00 94.19 88 LEU A CA 1
ATOM 680 C C . LEU A 1 88 ? 11.676 8.979 -14.389 1.00 94.19 88 LEU A C 1
ATOM 682 O O . LEU A 1 88 ? 11.562 9.316 -13.221 1.00 94.19 88 LEU A O 1
ATOM 686 N N . GLU A 1 89 ? 12.050 9.813 -15.362 1.00 92.81 89 GLU A N 1
ATOM 687 C CA . GLU A 1 89 ? 12.327 11.241 -15.157 1.00 92.81 89 GLU A CA 1
ATOM 688 C C . GLU A 1 89 ? 11.073 11.985 -14.670 1.00 92.81 89 GLU A C 1
ATOM 690 O O . GLU A 1 89 ? 11.148 12.716 -13.686 1.00 92.81 89 GLU A O 1
ATOM 695 N N . THR A 1 90 ? 9.901 11.722 -15.257 1.00 91.12 90 THR A N 1
ATOM 696 C CA . THR A 1 90 ? 8.631 12.310 -14.794 1.00 91.12 90 THR A CA 1
ATOM 697 C C . THR A 1 90 ? 8.270 11.872 -13.373 1.00 91.12 90 THR A C 1
ATOM 699 O O . THR A 1 90 ? 7.920 12.694 -12.526 1.00 91.12 90 THR A O 1
ATOM 702 N N . LEU A 1 91 ? 8.389 10.577 -13.067 1.00 89.69 91 LEU A N 1
ATOM 703 C CA . LEU A 1 91 ? 8.154 10.076 -11.710 1.00 89.69 91 LEU A CA 1
ATOM 704 C C . LEU A 1 91 ? 9.181 10.594 -10.709 1.00 89.69 91 LEU A C 1
ATOM 706 O O . LEU A 1 91 ? 8.898 10.702 -9.516 1.00 89.69 91 LEU A O 1
ATOM 710 N N . GLU A 1 92 ? 10.388 10.887 -11.173 1.00 86.25 92 GLU A N 1
ATOM 711 C CA . GLU A 1 92 ? 11.489 11.314 -10.335 1.00 86.25 92 GLU A CA 1
ATOM 712 C C . GLU A 1 92 ? 11.219 12.672 -9.654 1.00 86.25 92 GLU A C 1
ATOM 714 O O . GLU A 1 92 ? 11.728 12.904 -8.547 1.00 86.25 92 GLU A O 1
ATOM 719 N N . GLU A 1 93 ? 10.395 13.515 -10.279 1.00 83.38 93 GLU A N 1
ATOM 720 C CA . GLU A 1 93 ? 9.896 14.790 -9.748 1.00 83.38 93 GLU A CA 1
ATOM 721 C C . GLU A 1 93 ? 8.782 14.602 -8.708 1.00 83.38 93 GLU A C 1
ATOM 723 O O . GLU A 1 93 ? 8.708 15.346 -7.730 1.00 83.38 93 GLU A O 1
ATOM 728 N N . GLN A 1 94 ? 7.937 13.585 -8.886 1.00 81.62 94 GLN A N 1
ATOM 729 C CA . GLN A 1 94 ? 6.805 13.291 -8.000 1.00 81.62 94 GLN A CA 1
ATOM 730 C C . GLN A 1 94 ? 7.212 12.477 -6.763 1.00 81.62 94 GLN A C 1
ATOM 732 O O . GLN A 1 94 ? 6.555 12.528 -5.720 1.00 81.62 94 GLN A O 1
ATOM 737 N N . LEU A 1 95 ? 8.296 11.706 -6.868 1.00 84.69 95 LEU A N 1
ATOM 738 C CA . LEU A 1 95 ? 8.734 10.789 -5.826 1.00 84.69 95 LEU A CA 1
ATOM 739 C C . LEU A 1 95 ? 9.238 11.540 -4.588 1.00 84.69 95 LEU A C 1
ATOM 741 O O . LEU A 1 95 ? 10.168 12.350 -4.647 1.00 84.69 95 LEU A O 1
ATOM 745 N N . VAL A 1 96 ? 8.710 11.179 -3.417 1.00 81.19 96 VAL A N 1
ATOM 746 C CA . VAL A 1 96 ? 9.232 11.680 -2.145 1.00 81.19 96 VAL A CA 1
ATOM 747 C C . VAL A 1 96 ? 10.592 11.046 -1.893 1.00 81.19 96 VAL A C 1
ATOM 749 O O . VAL A 1 96 ? 10.715 9.866 -1.561 1.00 81.19 96 VAL A O 1
ATOM 752 N N . LYS A 1 97 ? 11.638 11.857 -2.014 1.00 79.38 97 LYS A N 1
ATOM 753 C CA . LYS A 1 97 ? 13.017 11.427 -1.792 1.00 79.38 97 LYS A CA 1
ATOM 754 C C . LYS A 1 97 ? 13.599 11.991 -0.509 1.00 79.38 97 LYS A C 1
ATOM 756 O O . LYS A 1 97 ? 13.131 12.970 0.068 1.00 79.38 97 LYS A O 1
ATOM 761 N N . GLY A 1 98 ? 14.708 11.378 -0.109 1.00 79.44 98 GLY A N 1
ATOM 762 C CA . GLY A 1 98 ? 15.499 11.799 1.036 1.00 79.44 98 GLY A CA 1
ATOM 763 C C . GLY A 1 98 ? 15.090 11.053 2.298 1.00 79.44 98 GLY A C 1
ATOM 764 O O . GLY A 1 98 ? 13.945 11.100 2.736 1.00 79.44 98 GLY A O 1
ATOM 765 N N . SER A 1 99 ? 16.070 10.388 2.913 1.00 79.12 99 SER A N 1
ATOM 766 C CA . SER A 1 99 ? 15.864 9.556 4.107 1.00 79.12 99 SER A CA 1
ATOM 767 C C . SER A 1 99 ? 15.164 10.317 5.239 1.00 79.12 99 SER A C 1
ATOM 769 O O . SER A 1 99 ? 14.277 9.773 5.887 1.00 79.12 99 SER A O 1
ATOM 771 N N . LYS A 1 100 ?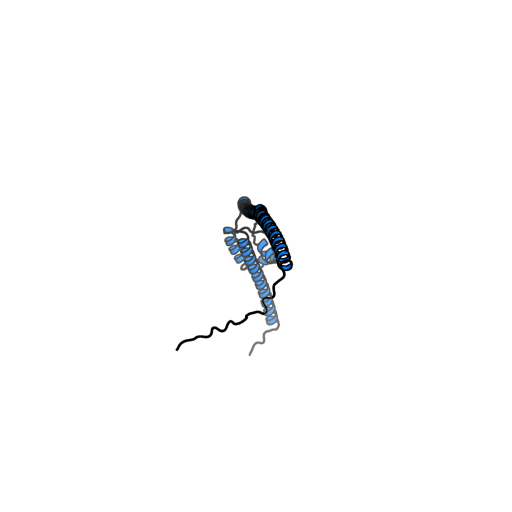 15.499 11.602 5.435 1.00 80.88 100 LYS A N 1
ATOM 772 C CA . LYS A 1 100 ? 14.870 12.449 6.460 1.00 80.88 100 LYS A CA 1
ATOM 773 C C . LYS A 1 100 ? 13.392 12.727 6.166 1.00 80.88 100 LYS A C 1
ATOM 775 O O . LYS A 1 100 ? 12.570 12.566 7.060 1.00 80.88 100 LYS A O 1
ATOM 780 N N . THR A 1 101 ? 13.054 13.106 4.934 1.00 84.06 101 THR A N 1
ATOM 781 C CA . THR A 1 101 ? 11.675 13.418 4.521 1.00 84.06 101 THR A CA 1
ATOM 782 C C . THR A 1 101 ? 10.790 12.179 4.565 1.00 84.06 101 THR A C 1
ATOM 784 O O . THR A 1 101 ? 9.704 12.220 5.136 1.00 84.06 101 THR A O 1
ATOM 787 N N . VAL A 1 102 ? 11.289 11.059 4.032 1.00 85.00 102 VAL A N 1
ATOM 788 C CA . VAL A 1 102 ? 10.597 9.765 4.071 1.00 85.00 102 VAL A CA 1
ATOM 789 C C . VAL A 1 102 ? 10.383 9.324 5.516 1.00 85.00 102 VAL A C 1
ATOM 791 O O . VAL A 1 102 ? 9.253 9.035 5.894 1.00 85.00 102 VAL A O 1
ATOM 794 N N . ARG A 1 103 ? 11.434 9.344 6.352 1.00 85.56 103 ARG A N 1
ATOM 795 C CA . ARG A 1 103 ? 11.316 8.991 7.774 1.00 85.56 103 ARG A CA 1
ATOM 796 C C . ARG A 1 103 ? 10.282 9.866 8.471 1.00 85.56 103 ARG A C 1
ATOM 798 O O . ARG A 1 103 ? 9.440 9.324 9.164 1.00 85.56 103 ARG A O 1
ATOM 805 N N . ARG A 1 104 ? 10.304 11.184 8.248 1.00 87.50 104 ARG A N 1
ATOM 806 C CA . ARG A 1 104 ? 9.316 12.102 8.826 1.00 87.50 104 ARG A CA 1
ATOM 807 C C . ARG A 1 104 ? 7.892 11.722 8.421 1.00 87.50 104 ARG A C 1
ATOM 809 O O . ARG A 1 104 ? 7.065 11.579 9.306 1.00 87.50 104 ARG A O 1
ATOM 816 N N . LYS A 1 105 ? 7.611 11.523 7.127 1.00 86.12 105 LYS A N 1
ATOM 817 C CA . LYS A 1 105 ? 6.271 11.120 6.659 1.00 86.12 105 LYS A CA 1
ATOM 818 C C . LYS A 1 105 ? 5.817 9.801 7.289 1.00 86.12 105 LYS A C 1
ATOM 820 O O . LYS A 1 105 ? 4.693 9.714 7.768 1.00 86.12 105 LYS A O 1
ATOM 825 N N . VAL A 1 106 ? 6.698 8.800 7.320 1.00 86.38 106 VAL A N 1
ATOM 826 C CA . VAL A 1 106 ? 6.399 7.493 7.924 1.00 86.38 106 VAL A CA 1
ATOM 827 C C . VAL A 1 106 ? 6.141 7.628 9.424 1.00 86.38 106 VAL A C 1
ATOM 829 O O . VAL A 1 106 ? 5.158 7.085 9.913 1.00 86.38 106 VAL A O 1
ATOM 832 N N . THR A 1 107 ? 6.973 8.379 10.149 1.00 89.19 107 THR A N 1
ATOM 833 C CA . THR A 1 107 ? 6.788 8.634 11.584 1.00 89.19 107 THR A CA 1
ATOM 834 C C . THR A 1 107 ? 5.476 9.364 11.849 1.00 89.19 107 THR A C 1
ATOM 836 O O . THR A 1 107 ? 4.692 8.874 12.645 1.00 89.19 107 THR A O 1
ATOM 839 N N . CYS A 1 108 ? 5.168 10.437 11.113 1.00 89.88 108 CYS A N 1
ATOM 840 C CA . CYS A 1 108 ? 3.893 11.144 11.251 1.00 89.88 108 CYS A CA 1
ATOM 841 C C . CYS A 1 108 ? 2.689 10.226 11.004 1.00 89.88 108 CYS A C 1
ATOM 843 O O . CYS A 1 108 ? 1.705 10.308 11.728 1.00 89.88 108 CYS A O 1
ATOM 845 N N . LYS A 1 109 ? 2.769 9.328 10.014 1.00 88.88 109 LYS A N 1
ATOM 846 C CA . LYS A 1 109 ? 1.711 8.346 9.748 1.00 88.88 109 LYS A CA 1
ATOM 847 C C . LYS A 1 109 ? 1.548 7.383 10.923 1.00 88.88 109 LYS A C 1
ATOM 849 O O . LYS A 1 109 ? 0.431 7.136 11.353 1.00 88.88 109 LYS A O 1
ATOM 854 N N . ILE A 1 110 ? 2.649 6.851 11.453 1.00 91.62 110 ILE A N 1
ATOM 855 C CA . ILE A 1 110 ? 2.624 5.960 12.623 1.00 91.62 110 ILE A CA 1
ATOM 856 C C . ILE A 1 110 ? 2.050 6.679 13.848 1.00 91.62 110 ILE A C 1
ATOM 858 O O . ILE A 1 110 ? 1.250 6.084 14.566 1.00 91.62 110 ILE A O 1
ATOM 862 N N . ASP A 1 111 ? 2.431 7.935 14.069 1.00 93.88 111 ASP A N 1
ATOM 863 C CA . ASP A 1 111 ? 1.938 8.741 15.185 1.00 93.88 111 ASP A CA 1
ATOM 864 C C . ASP A 1 111 ? 0.425 8.992 15.068 1.00 93.88 111 ASP A C 1
ATOM 866 O O . ASP A 1 111 ? -0.286 8.767 16.042 1.00 93.88 111 ASP A O 1
ATOM 870 N N . ASP A 1 112 ? -0.083 9.326 13.875 1.00 94.00 112 ASP A N 1
ATOM 871 C CA . ASP A 1 112 ? -1.526 9.468 13.600 1.00 94.00 112 ASP A CA 1
ATOM 872 C C . ASP A 1 112 ? -2.286 8.150 13.844 1.00 94.00 112 ASP A C 1
ATOM 874 O O . ASP A 1 112 ? -3.306 8.116 14.529 1.00 94.00 112 ASP A O 1
ATOM 878 N N . TRP A 1 113 ? -1.760 7.016 13.365 1.00 94.12 113 TRP A N 1
ATOM 879 C CA . TRP A 1 113 ? -2.357 5.704 13.652 1.00 94.12 113 TRP A CA 1
ATOM 880 C C . TRP A 1 113 ? -2.373 5.382 15.145 1.00 94.12 113 TRP A C 1
ATOM 882 O O . TRP A 1 113 ? -3.347 4.818 15.646 1.00 94.12 113 TRP A O 1
ATOM 892 N N . LYS A 1 114 ? -1.298 5.728 15.856 1.00 95.81 114 LYS A N 1
ATOM 893 C CA . LYS A 1 114 ? -1.193 5.524 17.297 1.00 95.81 114 LYS A CA 1
ATOM 894 C C . LYS A 1 114 ? -2.211 6.381 18.040 1.00 95.81 114 LYS A C 1
ATOM 896 O O . LYS A 1 114 ? -2.882 5.849 18.917 1.00 95.81 114 LYS A O 1
ATOM 901 N N . GLU A 1 115 ? -2.350 7.650 17.672 1.00 96.31 115 GLU A N 1
ATOM 902 C CA . GLU A 1 115 ? -3.334 8.575 18.239 1.00 96.31 115 GLU A CA 1
ATOM 903 C C . GLU A 1 115 ? -4.758 8.036 18.063 1.00 96.31 115 GLU A C 1
ATOM 905 O O . GLU A 1 115 ? -5.446 7.781 19.055 1.00 96.31 115 GLU A O 1
ATOM 910 N N . ARG A 1 116 ? -5.146 7.695 16.828 1.00 95.00 116 ARG A N 1
ATOM 911 C CA . ARG A 1 116 ? -6.459 7.099 16.527 1.00 95.00 116 ARG A CA 1
ATOM 912 C C . ARG A 1 116 ? -6.719 5.818 17.311 1.00 95.00 116 ARG A C 1
ATOM 914 O O . ARG A 1 116 ? -7.825 5.603 17.801 1.00 95.00 116 ARG A O 1
ATOM 921 N N . TYR A 1 117 ? -5.712 4.956 17.434 1.00 96.25 117 TYR A N 1
ATOM 922 C CA . TYR A 1 117 ? -5.835 3.728 18.213 1.00 96.25 117 TYR A CA 1
ATOM 923 C C . TYR A 1 117 ? -6.013 4.020 19.706 1.00 96.25 117 TYR A C 1
ATOM 925 O O . TYR A 1 117 ? -6.845 3.393 20.359 1.00 96.25 117 TYR A O 1
ATOM 933 N N . THR A 1 118 ? -5.259 4.974 20.257 1.00 95.69 118 THR A N 1
ATOM 934 C CA . THR A 1 118 ? -5.399 5.360 21.666 1.00 95.69 118 THR A CA 1
ATOM 935 C C . THR A 1 118 ? -6.743 6.008 21.959 1.00 95.69 118 THR A C 1
ATOM 937 O O . THR A 1 118 ? -7.318 5.728 23.008 1.00 95.69 118 THR A O 1
ATOM 940 N N . ASP A 1 119 ? -7.276 6.805 21.036 1.00 95.38 119 ASP A N 1
ATOM 941 C CA . ASP A 1 119 ? -8.602 7.405 21.170 1.00 95.38 119 ASP A CA 1
ATOM 942 C C . ASP A 1 119 ? -9.699 6.347 21.102 1.00 95.38 119 ASP A C 1
ATOM 944 O O . ASP A 1 119 ? -10.603 6.338 21.939 1.00 95.38 119 ASP A O 1
ATOM 948 N N . LEU A 1 120 ? -9.578 5.388 20.179 1.00 94.81 120 LEU A N 1
ATOM 949 C CA . LEU A 1 120 ? -10.482 4.246 20.115 1.00 94.81 120 LEU A CA 1
ATOM 950 C C . LEU A 1 120 ? -10.446 3.449 21.425 1.00 94.81 120 LEU A C 1
ATOM 952 O O . LEU A 1 120 ? -11.491 3.191 22.018 1.00 94.81 120 LEU A O 1
ATOM 956 N N . ALA A 1 121 ? -9.256 3.108 21.919 1.00 94.12 121 ALA A N 1
ATOM 957 C CA . ALA A 1 121 ? -9.098 2.391 23.181 1.00 94.12 121 ALA A CA 1
ATOM 958 C C . ALA A 1 121 ? -9.676 3.175 24.371 1.00 94.12 121 ALA A C 1
ATOM 960 O O . ALA A 1 121 ? -10.317 2.579 25.235 1.00 94.12 121 ALA A O 1
ATOM 961 N N . ARG A 1 122 ? -9.496 4.503 24.405 1.00 91.25 122 ARG A N 1
ATOM 962 C CA . ARG A 1 122 ? -10.091 5.377 25.424 1.00 91.25 122 ARG A CA 1
ATOM 963 C C . ARG A 1 122 ? -11.616 5.317 25.369 1.00 91.25 122 ARG A C 1
ATOM 965 O O . ARG A 1 122 ? -12.225 5.032 26.393 1.00 91.25 122 ARG A O 1
ATOM 972 N N . SER A 1 123 ? -12.206 5.487 24.184 1.00 89.00 123 SER A N 1
ATOM 973 C CA . SER A 1 123 ? -13.662 5.433 24.005 1.00 89.00 123 SER A CA 1
ATOM 974 C C . SER A 1 123 ? -14.248 4.091 24.450 1.00 89.00 123 SER A C 1
ATOM 976 O O . SER A 1 123 ? -15.245 4.059 25.165 1.00 89.00 123 SER A O 1
ATOM 978 N N . TYR A 1 124 ? -13.582 2.978 24.126 1.00 89.81 124 TYR A N 1
ATOM 979 C CA . TYR A 1 124 ? -13.983 1.665 24.616 1.00 89.81 124 TYR A CA 1
ATOM 980 C C . TYR A 1 124 ? -13.888 1.587 26.138 1.00 89.81 124 TYR A C 1
ATOM 982 O O . TYR A 1 124 ? -14.857 1.199 26.781 1.00 89.81 124 TYR A O 1
ATOM 990 N N . ASN A 1 125 ? -12.761 1.975 26.735 1.00 88.38 125 ASN A N 1
ATOM 991 C CA . ASN A 1 125 ? -12.602 1.916 28.187 1.00 88.38 125 ASN A CA 1
ATOM 992 C C . ASN A 1 125 ? -13.662 2.748 28.925 1.00 88.38 125 ASN A C 1
ATOM 994 O O . ASN A 1 125 ? -14.184 2.291 29.937 1.00 88.38 125 ASN A O 1
ATOM 998 N N . GLU A 1 126 ? -14.011 3.928 28.413 1.00 85.69 126 GLU A N 1
ATOM 999 C CA . GLU A 1 126 ? -15.068 4.781 28.970 1.00 85.69 126 GLU A CA 1
ATOM 1000 C C . GLU A 1 126 ? -16.451 4.116 28.878 1.00 85.69 126 GLU A C 1
ATOM 1002 O O . GLU A 1 126 ? -17.171 4.061 29.878 1.00 85.69 126 GLU A O 1
ATOM 1007 N N . ILE A 1 127 ? -16.787 3.529 27.722 1.00 84.62 127 ILE A N 1
ATOM 1008 C CA . ILE A 1 127 ? -18.028 2.761 27.515 1.00 84.62 127 ILE A CA 1
ATOM 1009 C C . ILE A 1 127 ? -18.110 1.587 28.498 1.00 84.62 127 ILE A C 1
ATOM 1011 O O . ILE A 1 127 ? -19.102 1.430 29.210 1.00 84.62 127 ILE A O 1
ATOM 1015 N N . TYR A 1 128 ? -17.057 0.771 28.582 1.00 83.12 128 TYR A N 1
ATOM 1016 C CA . TYR A 1 128 ? -17.031 -0.396 29.465 1.00 83.12 128 TYR A CA 1
ATOM 1017 C C . TYR A 1 128 ? -17.099 0.004 30.946 1.00 83.12 128 TYR A C 1
ATOM 1019 O O . TYR A 1 128 ? -17.786 -0.656 31.723 1.00 83.12 128 TYR A O 1
ATOM 1027 N N . ALA A 1 129 ? -16.418 1.079 31.350 1.00 84.00 129 ALA A N 1
ATOM 1028 C CA . ALA A 1 129 ? -16.371 1.497 32.748 1.00 84.00 129 ALA A CA 1
ATOM 1029 C C . ALA A 1 129 ? -17.686 2.119 33.240 1.00 84.00 129 ALA A C 1
ATOM 1031 O O . ALA A 1 129 ? -18.042 1.934 34.402 1.00 84.00 129 ALA A O 1
ATOM 1032 N N . ILE A 1 130 ? -18.400 2.861 32.388 1.00 83.38 130 ILE A N 1
ATOM 1033 C CA . ILE A 1 130 ? -19.584 3.627 32.805 1.00 83.38 130 ILE A CA 1
ATOM 1034 C C . ILE A 1 130 ? -20.877 2.942 32.365 1.00 83.38 130 ILE A C 1
ATOM 1036 O O . ILE A 1 130 ? -21.774 2.724 33.184 1.00 83.38 130 ILE A O 1
ATOM 1040 N N . GLU A 1 131 ? -21.004 2.600 31.082 1.00 84.94 131 GLU A N 1
ATOM 1041 C CA . GLU A 1 131 ? -22.285 2.152 30.528 1.00 84.94 131 GLU A CA 1
ATOM 1042 C C . GLU A 1 131 ? -22.647 0.748 30.989 1.00 84.94 131 GLU A C 1
ATOM 1044 O O . GLU A 1 131 ? -23.801 0.504 31.340 1.00 84.94 131 GLU A O 1
ATOM 1049 N N . ILE A 1 132 ? -21.675 -0.166 31.043 1.00 87.50 132 ILE A N 1
ATOM 1050 C CA . ILE A 1 132 ? -21.931 -1.542 31.486 1.00 87.50 132 ILE A CA 1
ATOM 1051 C C . ILE A 1 132 ? -22.293 -1.565 32.963 1.00 87.50 132 ILE A C 1
ATOM 1053 O O . ILE A 1 132 ? -23.309 -2.150 33.318 1.00 87.50 132 ILE A O 1
ATOM 1057 N N . VAL A 1 133 ? -21.539 -0.858 33.807 1.00 89.25 133 VAL A N 1
ATOM 1058 C CA . VAL A 1 133 ? -21.835 -0.772 35.244 1.00 89.25 133 VAL A CA 1
ATOM 1059 C C . VAL A 1 133 ? -23.219 -0.161 35.478 1.00 89.25 133 VAL A C 1
ATOM 1061 O O . VAL A 1 133 ? -24.008 -0.691 36.258 1.00 89.25 133 VAL A O 1
ATOM 1064 N N . SER A 1 134 ? -23.563 0.919 34.766 1.00 89.75 134 SER A N 1
ATOM 1065 C CA . SER A 1 134 ? 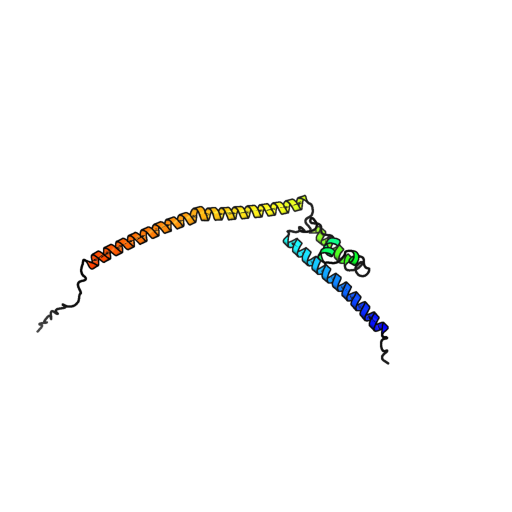-24.892 1.532 34.868 1.00 89.75 134 SER A CA 1
ATOM 1066 C C . SER A 1 134 ? -26.006 0.605 34.378 1.00 89.75 134 SER A C 1
ATOM 1068 O O . SER A 1 134 ? -27.073 0.542 34.991 1.00 89.75 134 SER A O 1
ATOM 1070 N N . ARG A 1 135 ? -25.780 -0.116 33.276 1.00 89.88 135 ARG A N 1
ATOM 1071 C CA . ARG A 1 135 ? -26.734 -1.087 32.735 1.00 89.88 135 ARG A CA 1
ATOM 1072 C C . ARG A 1 135 ? -26.955 -2.235 33.712 1.00 89.88 135 ARG A C 1
ATOM 1074 O O . ARG A 1 135 ? -28.101 -2.612 33.926 1.00 89.88 135 ARG A O 1
ATOM 1081 N N . ASP A 1 136 ? -25.888 -2.766 34.290 1.00 93.00 136 ASP A N 1
ATOM 1082 C CA . ASP A 1 136 ? -25.952 -3.904 35.200 1.00 93.00 136 ASP A CA 1
ATOM 1083 C C . ASP A 1 136 ? -26.675 -3.514 36.502 1.00 93.00 136 ASP A C 1
ATOM 1085 O O . ASP A 1 136 ? -27.552 -4.251 36.946 1.00 93.00 136 ASP A O 1
ATOM 1089 N N . ALA A 1 137 ? -26.446 -2.301 37.022 1.00 94.44 137 ALA A N 1
ATOM 1090 C CA . ALA A 1 137 ? -27.207 -1.762 38.154 1.00 94.44 137 ALA A CA 1
ATOM 1091 C C . ALA A 1 137 ? -28.711 -1.611 37.847 1.00 94.44 137 ALA A C 1
ATOM 1093 O O . ALA A 1 137 ? -29.556 -1.976 38.662 1.00 94.44 137 ALA A O 1
ATOM 1094 N N . LYS A 1 138 ? -29.071 -1.120 36.651 1.00 95.50 138 LYS A N 1
ATOM 1095 C CA . LYS A 1 138 ? -30.481 -1.040 36.214 1.00 95.50 138 LYS A CA 1
ATOM 1096 C C . LYS A 1 138 ? -31.116 -2.421 36.051 1.00 95.50 138 LYS A C 1
ATOM 1098 O O . LYS A 1 138 ? -32.303 -2.587 36.319 1.00 95.50 138 LYS A O 1
ATOM 1103 N N . LEU A 1 139 ? -30.345 -3.399 35.577 1.00 96.81 139 LEU A N 1
ATOM 1104 C CA . LEU A 1 139 ? -30.774 -4.791 35.469 1.00 96.81 139 LEU A CA 1
ATOM 1105 C C . LEU A 1 139 ? -31.080 -5.372 36.849 1.00 96.81 139 LEU A C 1
ATOM 1107 O O . LEU A 1 139 ? -32.129 -5.980 37.031 1.00 96.81 139 LEU A O 1
ATOM 1111 N N . GLU A 1 140 ? -30.197 -5.143 37.817 1.00 97.31 140 GLU A N 1
ATOM 1112 C CA . GLU A 1 140 ? -30.381 -5.581 39.199 1.00 97.31 140 GLU A CA 1
ATOM 1113 C C . GLU A 1 140 ? -31.620 -4.939 39.844 1.00 97.31 140 GLU A C 1
ATOM 1115 O O . GLU A 1 140 ? -32.448 -5.640 40.426 1.00 97.31 140 GLU A O 1
ATOM 1120 N N . GLU A 1 141 ? -31.819 -3.631 39.656 1.00 97.62 141 GLU A N 1
ATOM 1121 C CA . GLU A 1 141 ? -33.015 -2.921 40.126 1.00 97.62 141 GLU A CA 1
ATOM 1122 C C . GLU A 1 141 ? -34.305 -3.483 39.502 1.00 97.62 141 GLU A C 1
ATOM 1124 O O . GLU A 1 141 ? -35.288 -3.739 40.204 1.00 97.62 141 GLU A O 1
ATOM 1129 N N . ALA A 1 142 ? -34.306 -3.724 38.188 1.00 96.00 142 ALA A N 1
ATOM 1130 C CA . ALA A 1 142 ? -35.455 -4.298 37.496 1.00 96.00 142 ALA A CA 1
ATOM 1131 C C . ALA A 1 142 ? -35.769 -5.722 37.981 1.00 96.00 142 ALA A C 1
ATOM 1133 O O . ALA A 1 142 ? -36.940 -6.057 38.167 1.00 96.00 142 ALA A O 1
ATOM 1134 N N . LEU A 1 143 ? -34.743 -6.544 38.228 1.00 97.50 143 LEU A N 1
ATOM 1135 C CA . LEU A 1 143 ? -34.905 -7.893 38.774 1.00 97.50 143 LEU A CA 1
ATOM 1136 C C . LEU A 1 143 ? -35.512 -7.859 40.180 1.00 97.50 143 LEU A C 1
ATOM 1138 O O . LEU A 1 143 ? -36.478 -8.575 40.431 1.00 97.50 143 LEU A O 1
ATOM 1142 N N . LEU A 1 144 ? -35.025 -6.978 41.059 1.00 97.50 144 LEU A N 1
ATOM 1143 C CA . LEU A 1 144 ? -35.611 -6.774 42.389 1.00 97.50 144 LEU A CA 1
ATOM 1144 C C . LEU A 1 144 ? -37.077 -6.335 42.312 1.00 97.50 144 LEU A C 1
ATOM 1146 O O . LEU A 1 144 ? -37.903 -6.738 43.134 1.00 97.50 144 LEU A O 1
ATOM 1150 N N . LYS A 1 145 ? -37.434 -5.510 41.322 1.00 97.31 145 LYS A N 1
ATOM 1151 C CA . LYS A 1 145 ? -38.824 -5.082 41.158 1.00 97.31 145 LYS A CA 1
ATOM 1152 C C . LYS A 1 145 ? -39.727 -6.216 40.684 1.00 97.31 145 LYS A C 1
ATOM 1154 O O . LYS A 1 145 ? -40.860 -6.311 41.153 1.00 97.31 145 LYS A O 1
ATOM 1159 N N . ILE A 1 146 ? -39.237 -7.071 39.787 1.00 96.94 146 ILE A N 1
ATOM 1160 C CA . ILE A 1 146 ? -39.961 -8.265 39.339 1.00 96.94 146 ILE A CA 1
ATOM 1161 C C . ILE A 1 146 ? -40.234 -9.182 40.530 1.00 96.94 146 ILE A C 1
ATOM 1163 O O . ILE A 1 146 ? -41.389 -9.538 40.740 1.00 96.94 146 ILE A O 1
ATOM 1167 N N . THR A 1 147 ? -39.226 -9.481 41.355 1.00 97.25 147 THR A N 1
ATOM 1168 C CA . THR A 1 147 ? -39.414 -10.365 42.516 1.00 97.25 147 THR A CA 1
ATOM 1169 C C . THR A 1 147 ? -40.429 -9.796 43.507 1.00 97.25 147 THR A C 1
ATOM 1171 O O . THR A 1 147 ? -41.312 -10.517 43.958 1.00 97.25 147 THR A O 1
ATOM 1174 N N . GLN A 1 148 ? -40.381 -8.488 43.787 1.00 96.88 148 GLN A N 1
ATOM 1175 C CA . GLN A 1 148 ? -41.378 -7.830 44.644 1.00 96.88 148 GLN A CA 1
ATOM 1176 C C . GLN A 1 148 ? -42.798 -7.945 44.077 1.00 96.88 148 GLN A C 1
ATOM 1178 O O . GLN A 1 148 ? -43.735 -8.274 44.799 1.00 96.88 148 GLN A O 1
ATOM 1183 N N . LEU A 1 149 ? -42.971 -7.681 42.780 1.00 96.12 149 LEU A N 1
ATOM 1184 C CA . LEU A 1 149 ? -44.280 -7.770 42.132 1.00 96.12 149 LEU A CA 1
ATOM 1185 C C . LEU A 1 149 ? -44.797 -9.214 42.082 1.00 96.12 149 LEU A C 1
ATOM 1187 O O . LEU A 1 149 ? -45.999 -9.439 42.208 1.00 96.12 149 LEU A O 1
ATOM 1191 N N . GLU A 1 150 ? -43.914 -10.197 41.911 1.00 95.69 150 GLU A N 1
ATOM 1192 C CA . GLU A 1 150 ? -44.262 -11.618 41.970 1.00 95.69 150 GLU A CA 1
ATOM 1193 C C . GLU A 1 150 ? -44.726 -12.031 43.373 1.00 95.69 150 GLU A C 1
ATOM 1195 O O . GLU A 1 150 ? -45.741 -12.722 43.499 1.00 95.69 150 GLU A O 1
ATOM 1200 N N . GLU A 1 151 ? -44.049 -11.560 44.423 1.00 96.06 151 GLU A N 1
ATOM 1201 C CA . GLU A 1 151 ? -44.460 -11.757 45.818 1.00 96.06 151 GLU A CA 1
ATOM 1202 C C . GLU A 1 151 ? -45.822 -11.107 46.105 1.00 96.06 151 GLU A C 1
ATOM 1204 O O . GLU A 1 151 ? -46.715 -11.751 46.663 1.00 96.06 151 GLU A O 1
ATOM 1209 N N . GLU A 1 152 ? -46.030 -9.861 45.669 1.00 95.31 152 GLU A N 1
ATOM 1210 C CA . GLU A 1 152 ? -47.313 -9.159 45.793 1.00 95.31 152 GLU A CA 1
ATOM 1211 C C . GLU A 1 152 ? -48.441 -9.909 45.067 1.00 95.31 152 GLU A C 1
ATOM 1213 O O . GLU A 1 152 ? -49.520 -10.117 45.631 1.00 95.31 152 GLU A O 1
ATOM 1218 N N . LEU A 1 153 ? -48.200 -10.369 43.834 1.00 93.81 153 LEU A N 1
ATOM 1219 C CA . LEU A 1 153 ? -49.163 -11.165 43.070 1.00 93.81 153 LEU A CA 1
ATOM 1220 C C . LEU A 1 153 ? -49.496 -12.484 43.768 1.00 93.81 153 LEU A C 1
ATOM 1222 O O . LEU A 1 153 ? -50.659 -12.897 43.766 1.00 93.81 153 LEU A O 1
ATOM 1226 N N . LEU A 1 154 ? -48.503 -13.148 44.358 1.00 94.19 154 LEU A N 1
ATOM 1227 C CA . LEU A 1 154 ? -48.704 -14.386 45.102 1.00 94.19 154 LEU A CA 1
ATOM 1228 C C . LEU A 1 154 ? -49.571 -14.143 46.342 1.00 94.19 154 LEU A C 1
ATOM 1230 O O . LEU A 1 154 ? -50.556 -14.854 46.548 1.00 94.19 154 LEU A O 1
ATOM 1234 N N . MET A 1 155 ? -49.281 -13.089 47.106 1.00 92.00 155 MET A N 1
ATOM 1235 C CA . MET A 1 155 ? -50.080 -12.688 48.267 1.00 92.00 155 MET A CA 1
ATOM 1236 C C . MET A 1 155 ? -51.524 -12.346 47.890 1.00 92.00 155 MET A C 1
ATOM 1238 O O . MET A 1 155 ? -52.463 -12.812 48.538 1.00 92.00 155 MET A O 1
ATOM 1242 N N . LEU A 1 156 ? -51.727 -11.576 46.818 1.00 90.88 156 LEU A N 1
ATOM 1243 C CA . LEU A 1 156 ? -53.062 -11.227 46.327 1.00 90.88 156 LEU A CA 1
ATOM 1244 C C . LEU A 1 156 ? -53.840 -12.459 45.852 1.00 90.88 156 LEU A C 1
ATOM 1246 O O . LEU A 1 156 ? -55.036 -12.570 46.122 1.00 90.88 156 LEU A O 1
ATOM 1250 N N . ARG A 1 157 ? -53.177 -13.411 45.183 1.00 89.44 157 ARG A N 1
ATOM 1251 C CA . ARG A 1 157 ? -53.800 -14.680 44.778 1.00 89.44 157 ARG A CA 1
ATOM 1252 C C . ARG A 1 157 ? -54.262 -15.497 45.981 1.00 89.44 157 ARG A C 1
ATOM 1254 O O . ARG A 1 157 ? -55.386 -15.987 45.945 1.00 89.44 157 ARG A O 1
ATOM 1261 N N . VAL A 1 158 ? -53.449 -15.591 47.037 1.00 89.06 158 VAL A N 1
ATOM 1262 C CA . VAL A 1 158 ? -53.828 -16.272 48.290 1.00 89.06 158 VAL A CA 1
ATOM 1263 C C . VAL A 1 158 ? -55.026 -15.579 48.949 1.00 89.06 158 VAL A C 1
ATOM 1265 O O . VAL A 1 158 ? -56.001 -16.231 49.313 1.00 89.06 158 VAL A O 1
ATOM 1268 N N . GLN A 1 159 ? -55.019 -14.246 49.037 1.00 88.12 159 GLN A N 1
ATOM 1269 C CA . GLN A 1 159 ? -56.141 -13.493 49.612 1.00 88.12 159 GLN A CA 1
ATOM 1270 C C . GLN A 1 159 ? -57.451 -13.671 48.831 1.00 88.12 159 GLN A C 1
ATOM 1272 O O . GLN A 1 159 ? -58.525 -13.691 49.435 1.00 88.12 159 GLN A O 1
ATOM 1277 N N . LEU A 1 160 ? -57.379 -13.778 47.500 1.00 85.75 160 LEU A N 1
ATOM 1278 C CA . LEU A 1 160 ? -58.539 -14.034 46.643 1.00 85.75 160 L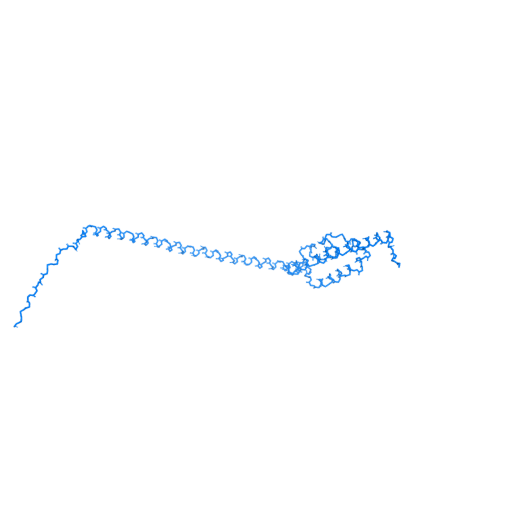EU A CA 1
ATOM 1279 C C . LEU A 1 160 ? -59.011 -15.491 46.705 1.00 85.75 160 LEU A C 1
ATOM 1281 O O . LEU A 1 160 ? -60.209 -15.727 46.581 1.00 85.75 160 LEU A O 1
ATOM 1285 N N . SER A 1 161 ? -58.117 -16.465 46.902 1.00 82.88 161 SER A N 1
ATOM 1286 C CA . SER A 1 161 ? -58.530 -17.856 47.128 1.00 82.88 161 SER A CA 1
ATOM 1287 C C . SER A 1 161 ? -59.173 -18.055 48.501 1.00 82.88 161 SER A C 1
ATOM 1289 O O . SER A 1 161 ? -60.158 -18.783 48.598 1.00 82.88 161 SER A O 1
ATOM 1291 N N . ASP A 1 162 ? -58.669 -17.380 49.540 1.00 73.19 162 ASP A N 1
ATOM 1292 C CA . ASP A 1 162 ? -59.234 -17.432 50.898 1.00 73.19 162 ASP A CA 1
ATOM 1293 C C . ASP A 1 162 ? -60.591 -16.723 50.981 1.00 73.19 162 ASP A C 1
ATOM 1295 O O . ASP A 1 162 ? -61.519 -17.182 51.651 1.00 73.19 162 ASP A O 1
ATOM 1299 N N . LYS A 1 163 ? -60.745 -15.608 50.260 1.00 67.31 163 LYS A N 1
ATOM 1300 C CA . LYS A 1 163 ? -62.037 -14.946 50.060 1.00 67.31 163 LYS A CA 1
ATOM 1301 C C . LYS A 1 163 ? -62.770 -15.628 48.910 1.00 67.31 163 LYS A C 1
ATOM 1303 O O . LYS A 1 163 ? -62.872 -15.069 47.823 1.00 67.31 163 LYS A O 1
ATOM 1308 N N . ALA A 1 164 ? -63.256 -16.839 49.176 1.00 51.47 164 ALA A N 1
ATOM 1309 C CA . ALA A 1 164 ? -64.026 -17.678 48.265 1.00 51.47 164 ALA A CA 1
ATOM 1310 C C . ALA A 1 164 ? -64.867 -16.863 47.265 1.00 51.47 164 ALA A C 1
ATOM 1312 O O . ALA A 1 164 ? -65.744 -16.082 47.646 1.00 51.47 164 ALA A O 1
ATOM 1313 N N . VAL A 1 165 ? -64.578 -17.067 45.977 1.00 56.53 165 VAL A N 1
ATOM 1314 C CA . VAL A 1 165 ? -65.319 -16.525 44.837 1.00 56.53 165 VAL A CA 1
ATOM 1315 C C . VAL A 1 165 ? -66.796 -16.883 45.000 1.00 56.53 165 VAL A C 1
ATOM 1317 O O . VAL A 1 165 ? -67.208 -18.018 44.764 1.00 56.53 165 VAL A O 1
ATOM 1320 N N . VAL A 1 166 ? -67.601 -15.908 45.419 1.00 52.44 166 VAL A N 1
ATOM 1321 C CA . VAL A 1 166 ? -69.058 -16.026 45.413 1.00 52.44 166 VAL A CA 1
ATOM 1322 C C . VAL A 1 166 ? -69.485 -16.048 43.950 1.00 52.44 166 VAL A C 1
ATOM 1324 O O . VAL A 1 166 ? -69.412 -15.033 43.256 1.00 52.44 166 VAL A O 1
ATOM 1327 N N . LEU A 1 167 ? -69.900 -17.222 43.473 1.00 48.53 167 LEU A N 1
ATOM 1328 C CA . LEU A 1 167 ? -70.587 -17.376 42.196 1.00 48.53 167 LEU A CA 1
ATOM 1329 C C . LEU A 1 167 ? -71.804 -16.445 42.198 1.00 48.53 167 LEU A C 1
ATOM 1331 O O . LEU A 1 167 ? -72.794 -16.697 42.881 1.00 48.53 167 LEU A O 1
ATOM 1335 N N . ILE A 1 168 ? -71.735 -15.362 41.420 1.00 56.81 168 ILE A N 1
ATOM 1336 C CA . ILE A 1 168 ? -72.893 -14.529 41.081 1.00 56.81 168 ILE A CA 1
ATOM 1337 C C . ILE A 1 168 ? -73.714 -15.295 40.035 1.00 56.81 168 ILE A C 1
ATOM 1339 O O . ILE A 1 168 ? -73.865 -14.879 38.890 1.00 56.81 168 ILE A O 1
ATOM 1343 N N . SER A 1 169 ? -74.214 -16.464 40.410 1.00 53.84 169 SER A N 1
ATOM 1344 C CA . SER A 1 169 ? -75.265 -17.152 39.681 1.00 53.84 169 SER A CA 1
ATOM 1345 C C . SER A 1 169 ? -76.453 -17.265 40.623 1.00 53.84 169 SER A C 1
ATOM 1347 O O . SER A 1 169 ? -76.372 -17.927 41.649 1.00 53.84 169 SER A O 1
ATOM 1349 N N . GLU A 1 170 ? -77.541 -16.606 40.223 1.00 53.28 170 GLU A N 1
ATOM 1350 C CA . GLU A 1 170 ? -78.912 -16.831 40.697 1.00 53.28 170 GLU A CA 1
ATOM 1351 C C . GLU A 1 170 ? -79.332 -16.167 42.019 1.00 53.28 170 GLU A C 1
ATOM 1353 O O . GLU A 1 170 ? -79.344 -16.783 43.074 1.00 53.28 170 GLU A O 1
ATOM 1358 N N . CYS A 1 171 ? -79.852 -14.933 41.933 1.00 41.97 171 CYS A N 1
ATOM 1359 C CA . CYS A 1 171 ? -81.196 -14.629 42.460 1.00 41.97 171 CYS A CA 1
ATOM 1360 C C . CYS A 1 171 ? -81.682 -13.236 42.008 1.00 41.97 171 CYS A C 1
ATOM 1362 O O . CYS A 1 171 ? -81.882 -12.325 42.811 1.00 41.97 171 CYS A O 1
ATOM 1364 N N . ARG A 1 172 ? -81.908 -13.032 40.703 1.00 48.09 172 ARG A N 1
ATOM 1365 C CA . ARG A 1 172 ? -82.665 -11.858 40.234 1.00 48.09 172 ARG A CA 1
ATOM 1366 C C . ARG A 1 172 ? -84.159 -12.163 40.402 1.00 48.09 172 ARG A C 1
ATOM 1368 O O . ARG A 1 172 ? -84.840 -12.495 39.438 1.00 48.09 172 ARG A O 1
ATOM 1375 N N . LYS A 1 173 ? -84.669 -12.114 41.639 1.00 44.59 173 LYS A N 1
ATOM 1376 C CA . LYS A 1 173 ? -86.120 -12.127 41.883 1.00 44.59 173 LYS A CA 1
ATOM 1377 C C . LYS A 1 173 ? -86.693 -10.823 41.335 1.00 44.59 173 LYS A C 1
ATOM 1379 O O . LYS A 1 173 ? -86.478 -9.755 41.900 1.00 44.59 173 LYS A O 1
ATOM 1384 N N . GLY A 1 174 ? -87.369 -10.926 40.194 1.00 50.62 174 GLY A N 1
ATOM 1385 C CA . GLY A 1 174 ? -88.129 -9.835 39.606 1.00 50.62 174 GLY A CA 1
ATOM 1386 C C . GLY A 1 174 ? -89.253 -9.415 40.544 1.00 50.62 174 GLY A C 1
ATOM 1387 O O . GLY A 1 174 ? -90.142 -10.204 40.854 1.00 50.62 174 GLY A O 1
ATOM 1388 N N . THR A 1 175 ? -89.224 -8.164 40.984 1.00 44.28 175 THR A N 1
ATOM 1389 C CA . THR A 1 175 ? -90.398 -7.484 41.523 1.00 44.28 175 THR A CA 1
ATOM 1390 C C . THR A 1 175 ? -91.127 -6.821 40.360 1.00 44.28 175 THR A C 1
ATOM 1392 O O . THR A 1 175 ? -90.740 -5.768 39.857 1.00 44.28 175 THR A O 1
ATOM 1395 N N . VAL A 1 176 ? -92.185 -7.492 39.905 1.00 54.16 176 VAL A N 1
ATOM 1396 C CA . VAL A 1 176 ? -93.209 -6.930 39.022 1.00 54.16 176 VAL A CA 1
ATOM 1397 C C . VAL A 1 176 ? -93.889 -5.789 39.781 1.00 54.16 176 VAL A C 1
ATOM 1399 O O . VAL A 1 176 ? -94.528 -6.019 40.804 1.00 54.16 176 VAL A O 1
ATOM 1402 N N . LYS A 1 177 ? -93.724 -4.552 39.303 1.00 48.41 177 LYS A N 1
ATOM 1403 C CA . LYS A 1 177 ? -94.551 -3.417 39.724 1.00 48.41 177 LYS A CA 1
ATOM 1404 C C . LYS A 1 177 ? -95.844 -3.455 38.915 1.00 48.41 177 LYS A C 1
ATOM 1406 O O . LYS A 1 177 ? -95.821 -3.212 37.712 1.00 48.41 177 LYS A O 1
ATOM 1411 N N . THR A 1 178 ? -96.953 -3.759 39.575 1.00 48.78 178 THR A N 1
ATOM 1412 C CA . THR A 1 178 ? -98.306 -3.485 39.088 1.00 48.78 178 THR A CA 1
ATOM 1413 C C . THR A 1 178 ? -98.473 -1.969 38.967 1.00 48.78 178 THR A C 1
ATOM 1415 O O . THR A 1 178 ? -98.414 -1.250 39.963 1.00 48.78 178 THR A O 1
ATOM 1418 N N . LEU A 1 179 ? -98.611 -1.483 37.731 1.00 46.19 179 LEU A N 1
ATOM 1419 C CA . LEU A 1 179 ? -99.110 -0.143 37.443 1.00 46.19 179 LEU A CA 1
ATOM 1420 C C . LEU A 1 179 ? -100.631 -0.168 37.580 1.00 46.19 179 LEU A C 1
ATOM 1422 O O . LEU A 1 179 ? -101.302 -0.901 36.861 1.00 46.19 179 LEU A O 1
ATOM 1426 N N . ASP A 1 180 ? -101.133 0.658 38.488 1.00 46.19 180 ASP A N 1
ATOM 1427 C CA . ASP A 1 180 ? -102.543 0.974 38.651 1.00 46.19 180 ASP A CA 1
AT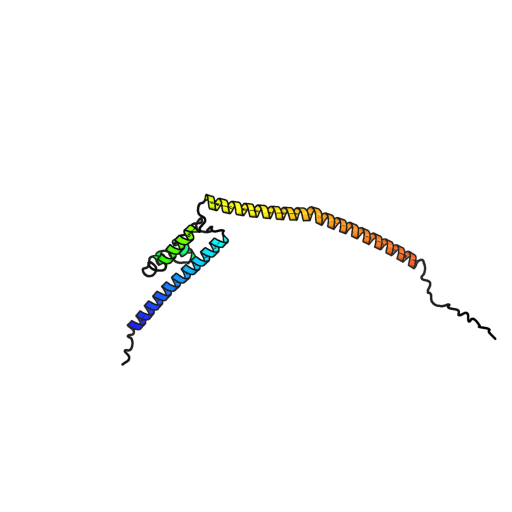OM 1428 C C . ASP A 1 180 ? -102.734 2.423 38.176 1.00 46.19 180 ASP A C 1
ATOM 1430 O O . ASP A 1 180 ? -102.234 3.360 38.805 1.00 46.19 180 ASP A O 1
ATOM 1434 N N . GLN A 1 181 ? -103.372 2.611 37.019 1.00 46.56 181 GLN A N 1
ATOM 1435 C CA . GLN A 1 181 ? -103.913 3.898 36.575 1.00 46.56 181 GLN A CA 1
ATOM 1436 C C . GLN A 1 181 ? -105.192 3.651 35.767 1.00 46.56 181 GLN A C 1
ATOM 1438 O O . GLN A 1 181 ? -105.106 3.132 34.662 1.00 46.56 181 GLN A O 1
ATOM 1443 N N . LYS A 1 182 ? -106.316 4.061 36.374 1.00 40.59 182 LYS A N 1
ATOM 1444 C CA . LYS A 1 182 ? -107.607 4.509 35.808 1.00 40.59 182 LYS A CA 1
ATOM 1445 C C . LYS A 1 182 ? -108.191 3.786 34.593 1.00 40.59 182 LYS A C 1
ATOM 1447 O O . LYS A 1 182 ? -107.643 3.927 33.482 1.00 40.59 182 LYS A O 1
#